Protein AF-A0A521VYX9-F1 (afdb_monomer_lite)

Secondary structure (DSSP, 8-state):
---------HHHHHHHHHHHHHHHHHH--GGG--HHHHHHHHHHHHHHHHHHHHHHHHHHHHHHHHH-TT--HHHHHHHHHTTS-TTS-HHHHHHHHHHHHHHHHHHHHHH--

Sequence (113 aa):
MKNNKPIVDVDQVLATIDRTLKEIREGLKPEELTAAERAEVSEGFMKVIVQAHKLKLKIKIDLLAAKQPGLSPRKAVVKLLSTLPEDLPASAISELAGYAAKEWESRMGMVAA

Structure (mmCIF, N/CA/C/O backbone):
data_AF-A0A521VYX9-F1
#
_entry.id   AF-A0A521VYX9-F1
#
loop_
_atom_site.group_PDB
_atom_site.id
_atom_site.type_symbol
_atom_site.label_atom_id
_atom_site.label_alt_id
_atom_site.label_comp_id
_atom_site.label_asym_id
_atom_site.label_entity_id
_atom_site.label_seq_id
_atom_site.pdbx_PDB_ins_code
_atom_site.Cartn_x
_atom_site.Cartn_y
_atom_site.Cartn_z
_atom_site.occupancy
_atom_site.B_iso_or_equiv
_atom_site.auth_seq_id
_atom_site.auth_comp_id
_atom_site.auth_asym_id
_atom_site.auth_atom_id
_atom_site.pdbx_PDB_model_num
ATOM 1 N N . MET A 1 1 ? -21.186 30.654 10.226 1.00 36.09 1 MET A N 1
ATOM 2 C CA . MET A 1 1 ? -20.252 30.532 9.084 1.00 36.09 1 MET A CA 1
ATOM 3 C C . MET A 1 1 ? -19.957 29.052 8.895 1.00 36.09 1 MET A C 1
ATOM 5 O O . MET A 1 1 ? -19.516 28.419 9.844 1.00 36.09 1 MET A O 1
ATOM 9 N N . LYS A 1 2 ? -20.322 28.463 7.749 1.00 43.56 2 LYS A N 1
ATOM 10 C CA . LYS A 1 2 ? -20.070 27.039 7.483 1.00 43.56 2 LYS A CA 1
ATOM 11 C C . LYS A 1 2 ? -18.573 26.868 7.217 1.00 43.56 2 LYS A C 1
ATOM 13 O O . LYS A 1 2 ? -18.045 27.489 6.301 1.00 43.56 2 LYS A O 1
ATOM 18 N N . ASN A 1 3 ? -17.900 26.072 8.046 1.00 44.88 3 ASN A N 1
ATOM 19 C CA . 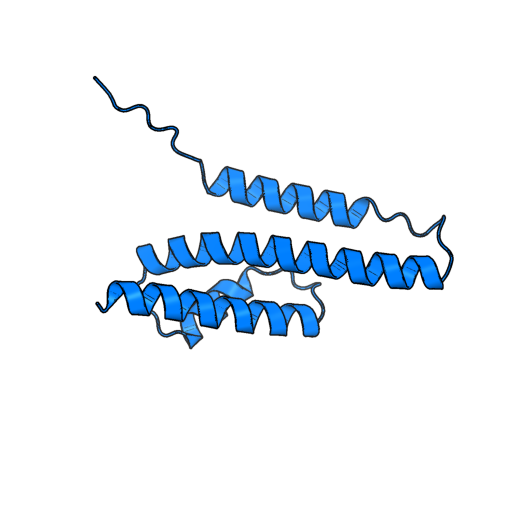ASN A 1 3 ? -16.528 25.631 7.816 1.00 44.88 3 ASN A CA 1
ATOM 20 C C . ASN A 1 3 ? -16.501 24.773 6.545 1.00 44.88 3 ASN A C 1
ATOM 22 O O . ASN A 1 3 ? -16.657 23.557 6.616 1.00 44.88 3 ASN A O 1
ATOM 26 N N . ASN A 1 4 ? -16.292 25.394 5.385 1.00 46.88 4 ASN A N 1
ATOM 27 C CA . ASN A 1 4 ? -15.901 24.682 4.173 1.00 46.88 4 ASN A CA 1
ATOM 28 C C . ASN A 1 4 ? -14.427 24.283 4.320 1.00 46.88 4 ASN A C 1
ATOM 30 O O . ASN A 1 4 ? -13.552 24.831 3.654 1.00 46.88 4 ASN A O 1
ATOM 34 N N . LYS A 1 5 ? -14.134 23.344 5.230 1.00 51.38 5 LYS A N 1
ATOM 35 C CA . LYS A 1 5 ? -12.899 22.572 5.095 1.00 51.38 5 LYS A CA 1
ATOM 36 C C . LYS A 1 5 ? -12.997 21.875 3.737 1.00 51.38 5 LYS A C 1
ATOM 38 O O . LYS A 1 5 ? -14.043 21.273 3.482 1.00 51.38 5 LYS A O 1
ATOM 43 N N . PRO A 1 6 ? -11.979 21.956 2.867 1.00 51.72 6 PRO A N 1
ATOM 44 C CA . PRO A 1 6 ? -11.952 21.111 1.687 1.00 51.72 6 PRO A CA 1
ATOM 45 C C . PRO A 1 6 ? -12.037 19.665 2.179 1.00 51.72 6 PRO A C 1
ATOM 47 O O . PRO A 1 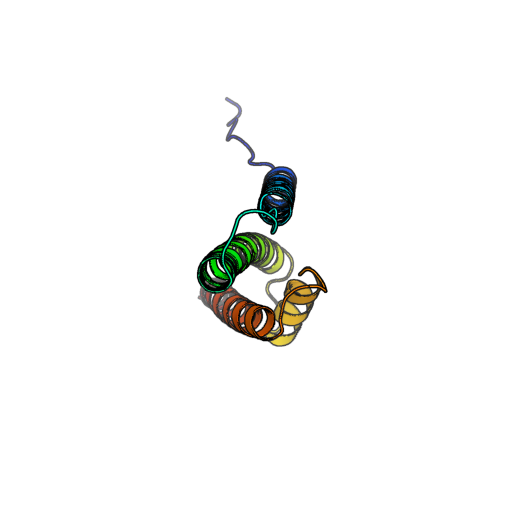6 ? -11.140 19.176 2.868 1.00 51.72 6 PRO A O 1
ATOM 50 N N . ILE A 1 7 ? -13.171 19.019 1.916 1.00 64.69 7 ILE A N 1
ATOM 51 C CA . ILE A 1 7 ? -13.313 17.586 2.125 1.00 64.69 7 ILE A CA 1
ATOM 52 C C . ILE A 1 7 ? -12.506 16.977 0.992 1.00 64.69 7 ILE A C 1
ATOM 54 O O . ILE A 1 7 ? -12.900 17.052 -0.169 1.00 64.69 7 ILE A O 1
ATOM 58 N N . VAL A 1 8 ? -11.324 16.467 1.323 1.00 74.88 8 VAL A N 1
ATOM 59 C CA . VAL A 1 8 ? -10.549 15.665 0.383 1.00 74.88 8 VAL A CA 1
ATOM 60 C C . VAL A 1 8 ? -11.358 14.399 0.124 1.00 74.88 8 VAL A C 1
ATOM 62 O O . VAL A 1 8 ? -11.601 13.623 1.049 1.00 74.88 8 VAL A O 1
ATOM 65 N N . ASP A 1 9 ? -11.800 14.215 -1.117 1.00 83.62 9 ASP A N 1
ATOM 66 C CA . ASP A 1 9 ? -12.455 12.987 -1.550 1.00 83.62 9 ASP A CA 1
ATOM 67 C C . ASP A 1 9 ? -11.402 11.873 -1.635 1.00 83.62 9 ASP A C 1
ATOM 69 O O . ASP A 1 9 ? -10.551 11.843 -2.527 1.00 83.62 9 ASP A O 1
ATOM 73 N N . VAL A 1 10 ? -11.422 10.975 -0.649 1.00 82.62 10 VAL A N 1
ATOM 74 C CA . VAL A 1 10 ? -10.444 9.889 -0.532 1.00 82.62 10 VAL A CA 1
ATOM 75 C C . VAL A 1 10 ? -10.561 8.904 -1.694 1.00 82.62 10 VAL A C 1
ATOM 77 O O . VAL A 1 10 ? -9.540 8.389 -2.152 1.00 82.62 10 VAL A O 1
ATOM 80 N N . ASP A 1 11 ? -11.767 8.676 -2.210 1.00 82.00 11 ASP A N 1
ATOM 81 C CA . ASP A 1 11 ? -11.974 7.771 -3.338 1.00 82.00 11 ASP A CA 1
ATOM 82 C C . ASP A 1 11 ? -11.390 8.383 -4.618 1.00 82.00 11 ASP A C 1
ATOM 84 O O . ASP A 1 11 ? -10.712 7.689 -5.381 1.00 82.00 11 ASP A O 1
ATOM 88 N N . GLN A 1 12 ? -11.521 9.703 -4.802 1.00 83.81 12 GLN A N 1
ATOM 89 C CA . GLN A 1 12 ? -10.852 10.425 -5.890 1.00 83.81 12 GLN A CA 1
ATOM 90 C C . GLN A 1 12 ? -9.318 10.369 -5.778 1.00 83.81 12 GLN A C 1
ATOM 92 O O . GLN A 1 12 ? -8.626 10.201 -6.789 1.00 83.81 12 GLN A O 1
ATOM 97 N N . VAL A 1 13 ? -8.761 10.481 -4.565 1.00 83.56 13 VAL A N 1
ATOM 98 C CA . VAL A 1 13 ? -7.311 10.339 -4.331 1.00 83.56 13 VAL A CA 1
ATOM 99 C C . VAL A 1 13 ? -6.837 8.933 -4.700 1.00 83.56 13 VAL A C 1
ATOM 101 O O . VAL A 1 13 ? -5.853 8.788 -5.427 1.00 83.56 13 VAL A O 1
ATOM 104 N N . LEU A 1 14 ? -7.549 7.894 -4.254 1.00 83.06 14 LEU A N 1
ATOM 105 C CA . LEU A 1 14 ? -7.222 6.502 -4.574 1.00 83.06 14 LEU A CA 1
ATOM 106 C C . LEU A 1 14 ? -7.301 6.236 -6.084 1.00 83.06 14 LEU A C 1
ATOM 108 O O . LEU A 1 14 ? -6.383 5.633 -6.639 1.00 83.06 14 LEU A O 1
ATOM 112 N N . ALA A 1 15 ? -8.341 6.739 -6.755 1.00 84.88 15 ALA A N 1
ATOM 113 C CA . ALA A 1 15 ? -8.493 6.621 -8.204 1.00 84.88 15 ALA A CA 1
ATOM 114 C C . ALA A 1 15 ? -7.370 7.343 -8.969 1.00 84.88 15 ALA A C 1
ATOM 116 O O . ALA A 1 15 ? -6.878 6.841 -9.980 1.00 84.88 15 ALA A O 1
ATOM 117 N N . THR A 1 16 ? -6.921 8.499 -8.469 1.00 86.50 16 THR A N 1
ATOM 118 C CA . THR A 1 16 ? -5.801 9.244 -9.061 1.00 86.50 16 THR A CA 1
ATOM 119 C C . THR A 1 16 ? -4.501 8.451 -8.967 1.00 86.50 16 THR A C 1
ATOM 121 O O . THR A 1 16 ? -3.798 8.335 -9.969 1.00 86.50 16 THR A O 1
ATOM 124 N N . ILE A 1 17 ? -4.210 7.856 -7.803 1.00 83.94 17 ILE A N 1
ATOM 125 C CA . ILE A 1 17 ? -3.036 6.991 -7.612 1.00 83.94 17 ILE A CA 1
ATOM 126 C C . ILE A 1 17 ? -3.086 5.800 -8.576 1.00 83.94 17 ILE A C 1
ATOM 128 O O . ILE A 1 17 ? -2.082 5.497 -9.216 1.00 83.94 17 ILE A O 1
ATOM 132 N N . ASP A 1 18 ? -4.246 5.154 -8.721 1.00 84.06 18 ASP A N 1
ATOM 133 C CA . ASP A 1 18 ? -4.410 3.998 -9.613 1.00 84.06 18 ASP A CA 1
ATOM 134 C C . ASP A 1 18 ? -4.188 4.360 -11.087 1.00 84.06 18 ASP A C 1
ATOM 136 O O . ASP A 1 18 ? -3.510 3.626 -11.810 1.00 84.06 18 ASP A O 1
ATOM 140 N N . ARG A 1 19 ? -4.684 5.521 -11.530 1.00 85.88 19 ARG A N 1
ATOM 141 C CA . ARG A 1 19 ? -4.419 6.026 -12.883 1.00 85.88 19 ARG A CA 1
ATOM 142 C C . ARG A 1 19 ? -2.932 6.312 -13.096 1.00 85.88 19 ARG A C 1
ATOM 144 O O . ARG A 1 19 ? -2.375 5.858 -14.088 1.00 85.88 19 ARG A O 1
ATOM 151 N N . THR A 1 20 ? -2.285 7.014 -12.167 1.00 83.44 20 THR A N 1
ATOM 152 C CA . THR A 1 20 ? -0.849 7.317 -12.262 1.00 83.44 20 THR A CA 1
ATOM 153 C C . THR A 1 20 ? -0.013 6.039 -12.293 1.00 83.44 20 THR A C 1
ATOM 155 O O . THR A 1 20 ? 0.904 5.927 -13.097 1.00 83.44 20 THR A O 1
ATOM 158 N N . LEU A 1 21 ? -0.356 5.039 -11.479 1.00 81.38 21 LEU A N 1
ATOM 159 C CA . LEU A 1 21 ? 0.289 3.725 -11.502 1.00 81.38 21 LEU A CA 1
ATOM 160 C C . LEU A 1 21 ? 0.161 3.033 -12.864 1.00 81.38 21 LEU A C 1
ATOM 162 O O . 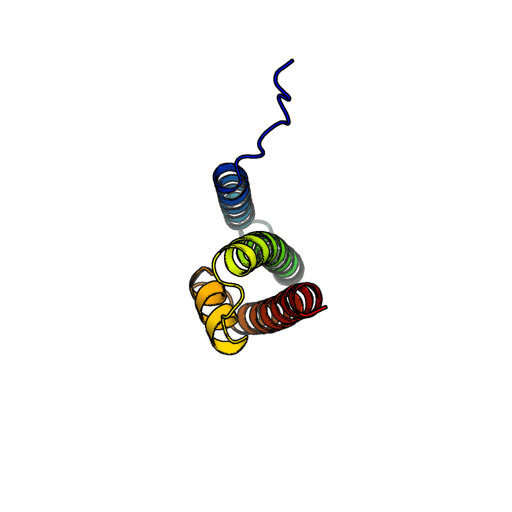LEU A 1 21 ? 1.132 2.449 -13.345 1.00 81.38 21 LEU A O 1
ATOM 166 N N . LYS A 1 22 ? -1.019 3.104 -13.486 1.00 82.88 22 LYS A N 1
ATOM 167 C CA . LYS A 1 22 ? -1.258 2.558 -14.825 1.00 82.88 22 LYS A CA 1
ATOM 168 C C . LYS A 1 22 ? -0.416 3.273 -15.886 1.00 82.88 22 LYS A C 1
ATOM 170 O O . LYS A 1 22 ? 0.280 2.605 -16.640 1.00 82.88 22 LYS A O 1
ATOM 175 N N . GLU A 1 23 ? -0.426 4.605 -15.897 1.00 81.62 23 GLU A N 1
ATOM 176 C CA . GLU A 1 23 ? 0.363 5.420 -16.836 1.00 81.62 23 GLU A CA 1
ATOM 177 C C . GLU A 1 23 ? 1.866 5.144 -16.700 1.00 81.62 23 GLU A C 1
ATOM 179 O O . GLU A 1 23 ? 2.568 4.984 -17.695 1.00 81.62 23 GLU A O 1
ATOM 184 N N . ILE A 1 24 ? 2.348 5.014 -15.461 1.00 75.50 24 ILE A N 1
ATOM 185 C CA . ILE A 1 24 ? 3.729 4.640 -15.149 1.00 75.50 24 ILE A CA 1
ATOM 186 C C . ILE A 1 24 ? 4.051 3.264 -15.769 1.00 75.50 24 ILE A C 1
ATOM 188 O O . ILE A 1 24 ? 5.038 3.147 -16.490 1.00 75.50 24 ILE A O 1
ATOM 192 N N . ARG A 1 25 ? 3.192 2.245 -15.590 1.00 74.25 25 ARG A N 1
ATOM 193 C CA . ARG A 1 25 ? 3.359 0.901 -16.197 1.00 74.25 25 ARG A CA 1
ATOM 194 C C . ARG A 1 25 ? 3.358 0.901 -17.721 1.00 74.25 25 ARG A C 1
ATOM 196 O O . ARG A 1 25 ? 4.122 0.149 -18.314 1.00 74.25 25 ARG A O 1
ATOM 203 N N . GLU A 1 26 ? 2.535 1.731 -18.344 1.00 75.06 26 GLU A N 1
ATOM 204 C CA . GLU A 1 26 ? 2.404 1.794 -19.804 1.00 75.06 26 GLU A CA 1
ATOM 205 C C . GLU A 1 26 ? 3.495 2.650 -20.476 1.00 75.06 26 GLU A C 1
ATOM 207 O O . GLU A 1 26 ? 3.790 2.457 -21.655 1.00 75.06 26 GLU A O 1
ATOM 212 N N . GLY A 1 27 ? 4.119 3.579 -19.742 1.00 69.31 27 GLY A N 1
ATOM 213 C CA . GLY A 1 27 ? 5.157 4.481 -20.257 1.00 69.31 27 GLY A CA 1
ATOM 214 C C . GLY A 1 27 ? 6.498 3.811 -20.578 1.00 69.31 27 GLY A C 1
ATOM 215 O O . GLY A 1 27 ? 7.307 4.375 -21.313 1.00 69.31 27 GLY A O 1
ATOM 216 N N . LEU A 1 28 ? 6.736 2.600 -20.074 1.00 65.75 28 LEU A N 1
ATOM 217 C CA . LEU A 1 28 ? 7.931 1.807 -20.359 1.00 65.75 28 LEU A CA 1
ATOM 218 C C . LEU A 1 28 ? 7.766 1.036 -21.674 1.00 65.75 28 LEU A C 1
ATOM 220 O O . LEU A 1 28 ? 7.413 -0.141 -21.684 1.00 65.75 28 LEU A O 1
ATOM 224 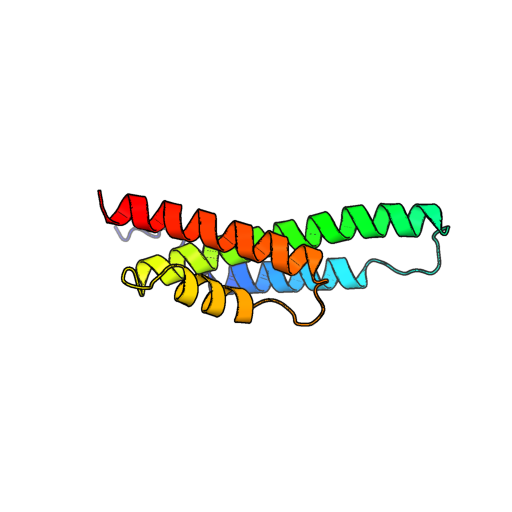N N . LYS A 1 29 ? 8.034 1.698 -22.804 1.00 60.69 29 LYS A N 1
ATOM 225 C CA . LYS A 1 29 ? 8.135 1.014 -24.101 1.00 60.69 29 LYS A CA 1
ATOM 226 C C . LYS A 1 29 ? 9.505 0.319 -24.206 1.00 60.69 29 LYS A C 1
ATOM 228 O O . LYS A 1 29 ? 10.523 1.004 -24.171 1.00 60.69 29 LYS A O 1
ATOM 233 N N . PRO A 1 30 ? 9.574 -1.021 -24.329 1.00 58.12 30 PRO A N 1
ATOM 234 C CA . PRO A 1 30 ? 10.834 -1.773 -24.240 1.00 58.12 30 PRO A CA 1
ATOM 235 C C . PRO A 1 30 ? 11.794 -1.597 -25.429 1.00 58.12 30 PRO A C 1
ATOM 237 O O . PRO A 1 30 ? 12.891 -2.163 -25.415 1.00 58.12 30 PRO A O 1
ATOM 240 N N . GLU A 1 31 ? 11.371 -0.863 -26.457 1.00 63.31 31 GLU A N 1
ATOM 241 C CA . GLU A 1 31 ? 11.946 -0.869 -27.805 1.00 63.31 31 GLU A CA 1
ATOM 242 C C . GLU A 1 31 ? 13.257 -0.065 -27.923 1.00 63.31 31 GLU A C 1
ATOM 244 O O . GLU A 1 31 ? 13.986 -0.241 -28.894 1.00 63.31 31 GLU A O 1
ATOM 249 N N . GLU A 1 32 ? 13.608 0.755 -26.923 1.00 64.56 32 GLU A N 1
ATOM 250 C CA . GLU A 1 32 ? 14.729 1.715 -27.004 1.00 64.56 32 GLU A CA 1
ATOM 251 C C . GLU A 1 32 ? 15.877 1.456 -26.010 1.00 64.56 32 GLU A C 1
ATOM 253 O O . GLU A 1 32 ? 16.858 2.194 -25.997 1.00 64.56 32 GLU A O 1
ATOM 258 N N . LEU A 1 33 ? 15.788 0.414 -25.178 1.00 68.88 33 LEU A N 1
ATOM 259 C CA . LEU A 1 33 ? 16.719 0.204 -24.061 1.00 68.88 33 LEU A CA 1
ATOM 260 C C . LEU A 1 33 ? 17.649 -0.999 -24.284 1.00 68.88 33 LEU A C 1
ATOM 262 O O . LEU A 1 33 ? 17.239 -2.055 -24.774 1.00 68.88 33 LEU A O 1
ATOM 266 N N . THR A 1 34 ? 18.906 -0.889 -23.859 1.00 80.31 34 THR A N 1
ATOM 267 C CA . THR A 1 34 ? 19.826 -2.027 -23.716 1.00 80.31 34 THR A CA 1
ATOM 268 C C . THR A 1 34 ? 19.376 -2.960 -22.584 1.00 80.31 34 THR A C 1
ATOM 270 O O . THR A 1 34 ? 18.522 -2.628 -21.763 1.00 80.31 34 THR A O 1
ATOM 273 N N . ALA A 1 35 ? 19.942 -4.170 -22.503 1.00 77.25 35 ALA A N 1
ATOM 274 C CA . ALA A 1 35 ? 19.598 -5.110 -21.430 1.00 77.25 35 ALA A CA 1
ATOM 275 C C . ALA A 1 35 ? 19.925 -4.570 -20.022 1.00 77.25 35 ALA A C 1
ATOM 277 O O . ALA A 1 35 ? 19.167 -4.832 -19.090 1.00 77.25 35 ALA A O 1
ATOM 278 N N . ALA A 1 36 ? 21.012 -3.803 -19.882 1.00 76.75 36 ALA A N 1
ATOM 279 C CA . ALA A 1 36 ? 21.409 -3.186 -18.618 1.00 76.75 36 ALA A CA 1
ATOM 280 C C . ALA A 1 36 ? 20.468 -2.036 -18.229 1.00 76.75 36 ALA A C 1
ATOM 282 O O . ALA A 1 36 ? 19.965 -2.018 -17.108 1.00 76.75 36 ALA A O 1
ATOM 283 N N . GLU A 1 37 ? 20.142 -1.148 -19.173 1.00 74.56 37 GLU A N 1
ATOM 284 C CA . GLU A 1 37 ? 19.184 -0.058 -18.946 1.00 74.56 37 GLU A CA 1
ATOM 285 C C . GLU A 1 37 ? 17.792 -0.602 -18.613 1.00 74.56 37 GLU A C 1
ATOM 287 O O . GLU A 1 37 ? 17.132 -0.100 -17.711 1.00 74.56 37 GLU A O 1
ATOM 292 N N . ARG A 1 38 ? 17.358 -1.695 -19.256 1.00 72.31 38 ARG A N 1
ATOM 293 C CA . ARG A 1 38 ? 16.107 -2.376 -18.884 1.00 72.31 38 ARG A CA 1
ATOM 294 C C . ARG A 1 38 ? 16.128 -2.891 -17.450 1.00 72.31 38 ARG A C 1
ATOM 296 O O . ARG A 1 38 ? 15.114 -2.778 -16.770 1.00 72.31 38 ARG A O 1
ATOM 303 N N . ALA A 1 39 ? 17.240 -3.465 -16.994 1.00 73.38 39 ALA A N 1
ATOM 304 C CA . ALA A 1 39 ? 17.349 -3.991 -15.636 1.00 73.38 39 ALA A CA 1
ATOM 305 C C . ALA A 1 39 ? 17.310 -2.864 -14.590 1.00 73.38 39 ALA A C 1
ATOM 307 O O . ALA A 1 39 ? 16.541 -2.948 -13.633 1.00 73.38 39 ALA A O 1
ATOM 308 N N . GLU A 1 40 ? 18.073 -1.790 -14.807 1.00 73.69 40 GLU A N 1
ATOM 309 C CA . GLU A 1 40 ? 18.108 -0.626 -13.915 1.00 73.69 40 GLU A CA 1
ATOM 310 C C . GLU A 1 40 ? 16.758 0.100 -13.878 1.00 73.69 40 GLU A C 1
ATOM 312 O O . GLU A 1 40 ? 16.209 0.362 -12.803 1.00 73.69 40 GLU A O 1
ATOM 317 N N . VAL A 1 41 ? 16.171 0.351 -15.052 1.00 74.69 41 VAL A N 1
ATOM 318 C CA . VAL A 1 41 ? 14.850 0.968 -15.152 1.00 74.69 41 VAL A CA 1
ATOM 319 C C . VAL A 1 41 ? 13.802 0.067 -14.510 1.00 74.69 41 VAL A C 1
ATOM 321 O O . VAL A 1 41 ? 12.992 0.568 -13.745 1.00 74.69 41 VAL A O 1
ATOM 324 N N . SER A 1 42 ? 13.847 -1.253 -14.712 1.00 75.69 42 SER A N 1
ATOM 325 C CA . SER A 1 42 ? 12.921 -2.195 -14.069 1.00 75.69 42 SER A CA 1
ATOM 326 C C . SER A 1 42 ? 13.032 -2.189 -12.539 1.00 75.69 42 SER A C 1
ATOM 328 O O . SER A 1 42 ? 12.012 -2.303 -11.855 1.00 75.69 42 SER A O 1
ATOM 330 N N . GLU A 1 43 ? 14.234 -2.054 -11.973 1.00 79.25 43 GLU A N 1
ATOM 331 C CA . GLU A 1 43 ? 14.418 -1.982 -10.519 1.00 79.25 43 GLU A CA 1
ATOM 332 C C . GLU A 1 43 ? 13.887 -0.657 -9.950 1.00 79.25 43 GLU A C 1
ATOM 334 O O . GLU A 1 43 ? 13.100 -0.654 -8.996 1.00 79.25 43 GLU A O 1
ATOM 339 N N . GLY A 1 44 ? 14.280 0.474 -10.546 1.00 79.62 44 GLY A N 1
ATOM 340 C CA . GLY A 1 44 ? 13.793 1.798 -10.149 1.00 79.62 44 GLY A CA 1
ATOM 341 C C . GLY A 1 44 ? 12.275 1.909 -10.294 1.00 79.62 44 GLY A C 1
ATOM 342 O O . GLY A 1 44 ? 11.582 2.402 -9.401 1.00 79.62 44 GLY A O 1
ATOM 343 N N . PHE A 1 45 ? 11.747 1.350 -11.376 1.00 80.94 45 PHE A N 1
ATOM 344 C CA . PHE A 1 45 ? 10.326 1.261 -11.651 1.00 80.94 45 PHE A CA 1
ATOM 345 C C . PHE A 1 45 ? 9.574 0.481 -10.573 1.00 80.94 45 PHE A C 1
ATOM 347 O O . PHE A 1 45 ? 8.594 0.976 -10.012 1.00 80.94 45 PHE A O 1
ATOM 354 N N . MET A 1 46 ? 10.060 -0.709 -10.211 1.00 84.38 46 MET A N 1
ATOM 355 C CA . MET A 1 46 ? 9.433 -1.521 -9.170 1.00 84.38 46 MET A CA 1
ATOM 356 C C . MET A 1 46 ? 9.429 -0.805 -7.813 1.00 84.38 46 MET A C 1
ATOM 358 O O . MET A 1 46 ? 8.429 -0.860 -7.095 1.00 84.38 46 MET A O 1
ATOM 362 N N . LYS A 1 47 ? 10.493 -0.060 -7.480 1.00 86.69 47 LYS A N 1
ATOM 363 C CA . LYS A 1 47 ? 10.528 0.778 -6.268 1.00 86.69 47 LYS A CA 1
ATOM 364 C C . LYS A 1 47 ? 9.410 1.825 -6.272 1.00 86.69 47 LYS A C 1
ATOM 366 O O . LYS A 1 47 ? 8.733 1.977 -5.255 1.00 86.69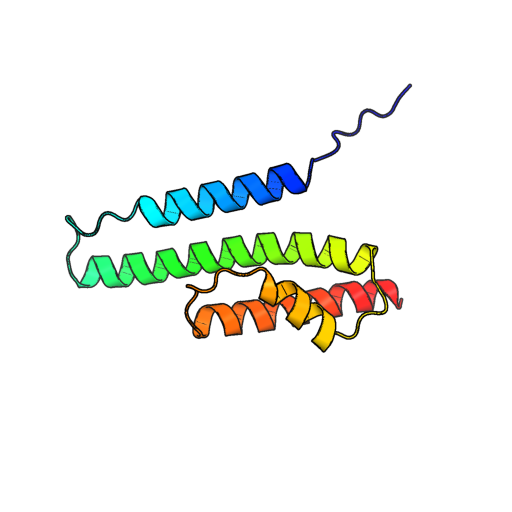 47 LYS A O 1
ATOM 371 N N . VAL A 1 48 ? 9.169 2.508 -7.393 1.00 86.19 48 VAL A N 1
ATOM 372 C CA . VAL A 1 48 ? 8.073 3.490 -7.521 1.00 86.19 48 VAL A CA 1
ATOM 373 C C . VAL A 1 48 ? 6.708 2.823 -7.343 1.00 86.19 48 VAL A C 1
ATOM 375 O O . VAL A 1 48 ? 5.888 3.315 -6.564 1.00 86.19 48 VAL A O 1
ATOM 378 N N . ILE A 1 49 ? 6.484 1.674 -7.991 1.00 85.25 49 ILE A N 1
ATOM 379 C CA . ILE A 1 49 ? 5.248 0.887 -7.849 1.00 85.25 49 ILE A CA 1
ATOM 380 C C . ILE A 1 49 ? 5.001 0.516 -6.380 1.00 85.25 49 ILE A C 1
ATOM 382 O O . ILE A 1 49 ? 3.907 0.738 -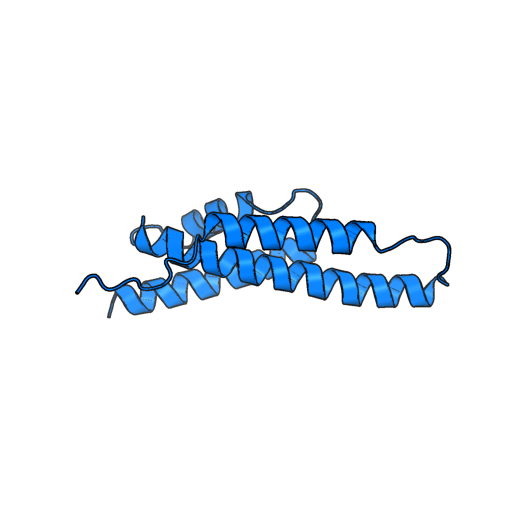5.855 1.00 85.25 49 ILE A O 1
ATOM 386 N N . VAL A 1 50 ? 6.020 0.005 -5.685 1.00 90.12 50 VAL A N 1
ATOM 387 C CA . VAL A 1 50 ? 5.918 -0.352 -4.264 1.00 90.12 50 VAL A CA 1
ATOM 388 C C . VAL A 1 50 ? 5.602 0.873 -3.401 1.00 90.12 50 VAL A C 1
ATOM 390 O O . VAL A 1 50 ? 4.722 0.796 -2.546 1.00 90.12 50 VAL A O 1
ATOM 393 N N . GLN A 1 51 ? 6.254 2.018 -3.622 1.00 90.19 51 GLN A N 1
ATOM 394 C CA . GLN A 1 51 ? 5.988 3.240 -2.848 1.00 90.19 51 GLN A CA 1
ATOM 395 C C . GLN A 1 51 ? 4.565 3.773 -3.053 1.00 90.19 51 GLN A C 1
ATOM 397 O O . GLN A 1 51 ? 3.894 4.139 -2.085 1.00 90.19 51 GLN A O 1
ATOM 402 N N . ALA A 1 52 ? 4.060 3.751 -4.285 1.00 89.19 52 ALA A N 1
ATOM 403 C CA . ALA A 1 52 ? 2.683 4.136 -4.574 1.00 89.19 52 ALA A CA 1
ATOM 404 C C . ALA A 1 52 ? 1.671 3.194 -3.893 1.00 89.19 52 ALA A C 1
ATOM 406 O O . ALA A 1 52 ? 0.694 3.653 -3.293 1.00 89.19 52 ALA A O 1
ATOM 407 N N . HIS A 1 53 ? 1.929 1.882 -3.889 1.00 91.19 53 HIS A N 1
ATOM 408 C CA . HIS A 1 53 ? 1.097 0.934 -3.147 1.00 91.19 53 HIS A CA 1
ATOM 409 C C . HIS A 1 53 ? 1.193 1.109 -1.628 1.00 91.19 53 HIS A C 1
ATOM 411 O O . HIS A 1 53 ? 0.171 0.970 -0.957 1.00 91.19 53 HIS A O 1
ATOM 417 N N . LYS A 1 54 ? 2.352 1.482 -1.069 1.00 93.19 54 LYS A N 1
ATOM 418 C CA . LYS A 1 54 ? 2.462 1.851 0.354 1.00 93.19 54 LYS A CA 1
ATOM 419 C C . LYS A 1 54 ? 1.593 3.057 0.688 1.00 93.19 54 LYS A C 1
ATOM 421 O O . LYS A 1 54 ? 0.851 3.008 1.665 1.00 93.19 54 LYS A O 1
ATOM 426 N N . LEU A 1 55 ? 1.610 4.101 -0.141 1.00 91.38 55 LEU A N 1
ATOM 427 C CA . LEU A 1 55 ? 0.741 5.265 0.046 1.00 91.38 55 LEU A CA 1
ATOM 428 C C . LEU A 1 55 ? -0.745 4.867 0.022 1.00 91.38 55 LEU A C 1
ATOM 430 O O . LEU A 1 55 ? -1.504 5.241 0.917 1.00 91.38 55 LEU A O 1
ATOM 434 N N . LYS A 1 56 ? -1.147 4.045 -0.956 1.00 90.50 56 LYS A N 1
ATOM 435 C CA . LYS A 1 56 ? -2.513 3.510 -1.060 1.00 90.50 56 LYS A CA 1
ATOM 436 C C . LYS A 1 56 ? -2.900 2.689 0.174 1.00 90.50 56 LYS A C 1
ATOM 438 O O . LYS A 1 56 ? -3.994 2.855 0.714 1.00 90.50 56 LYS A O 1
ATOM 443 N N . LEU A 1 57 ? -2.004 1.814 0.631 1.00 92.81 57 LEU A N 1
ATOM 444 C CA . LEU A 1 57 ? -2.204 0.995 1.825 1.00 92.81 57 LEU A CA 1
ATOM 445 C C . LEU A 1 57 ? -2.344 1.854 3.075 1.00 92.81 57 LEU A C 1
ATOM 447 O O . LEU A 1 57 ? -3.239 1.583 3.862 1.00 92.81 57 LEU A O 1
ATOM 451 N N . LYS A 1 58 ? -1.535 2.905 3.236 1.00 92.44 58 LYS A N 1
ATOM 452 C CA . LYS A 1 58 ? -1.616 3.819 4.381 1.00 92.44 58 LYS A CA 1
ATOM 453 C C . LYS A 1 58 ? -3.006 4.433 4.519 1.00 92.44 58 LYS A C 1
ATOM 455 O O . LYS A 1 58 ? -3.627 4.317 5.569 1.00 92.44 58 LYS A O 1
ATOM 460 N N . ILE A 1 59 ? -3.529 4.991 3.428 1.00 90.69 59 ILE A N 1
ATOM 461 C CA . ILE A 1 59 ? -4.878 5.571 3.390 1.00 90.69 59 ILE A CA 1
ATOM 462 C C . ILE A 1 59 ? -5.926 4.513 3.763 1.00 90.69 59 ILE A C 1
ATOM 464 O O . ILE A 1 59 ? -6.807 4.755 4.587 1.00 90.69 59 ILE A O 1
ATOM 468 N N . LYS A 1 60 ? -5.823 3.308 3.190 1.00 91.50 60 LYS A N 1
ATOM 469 C CA . LYS A 1 60 ? -6.751 2.208 3.490 1.00 91.50 60 LYS A CA 1
ATOM 470 C C . LYS A 1 60 ? -6.644 1.707 4.930 1.00 91.50 60 LYS A C 1
ATOM 472 O O . LYS A 1 60 ? -7.663 1.321 5.493 1.00 91.50 60 LYS A O 1
ATOM 477 N N . ILE A 1 61 ? -5.450 1.713 5.517 1.00 92.94 61 ILE A N 1
ATOM 478 C CA . ILE A 1 61 ? -5.206 1.366 6.921 1.00 92.94 61 ILE A CA 1
ATOM 479 C C . ILE A 1 61 ? -5.899 2.371 7.823 1.00 92.94 61 ILE A C 1
ATOM 481 O O . ILE A 1 61 ? -6.667 1.955 8.683 1.00 92.94 61 ILE A O 1
ATOM 485 N N . ASP A 1 62 ? -5.695 3.667 7.590 1.00 89.56 62 ASP A N 1
ATOM 486 C CA . ASP A 1 62 ? -6.309 4.719 8.400 1.00 89.56 62 ASP A CA 1
ATOM 487 C C . ASP A 1 62 ? -7.849 4.631 8.325 1.00 89.56 62 ASP A C 1
ATOM 489 O O . ASP A 1 62 ? -8.537 4.663 9.349 1.00 89.56 62 ASP A O 1
ATOM 493 N N . LEU A 1 63 ? -8.404 4.395 7.128 1.00 89.75 63 LEU A N 1
ATOM 494 C CA . LEU A 1 63 ? -9.841 4.156 6.942 1.00 89.75 63 LEU A CA 1
ATOM 495 C C . LEU A 1 63 ? -10.336 2.884 7.645 1.00 89.75 63 LEU A C 1
ATOM 497 O O . LEU A 1 63 ? -11.421 2.881 8.231 1.00 89.75 63 LEU A O 1
ATOM 501 N N . LEU A 1 64 ? -9.589 1.782 7.551 1.00 91.56 64 LEU A N 1
ATOM 502 C CA . LEU A 1 64 ? -9.972 0.508 8.153 1.00 91.56 64 LEU A CA 1
ATOM 503 C C . LEU A 1 64 ? -9.888 0.569 9.680 1.00 91.56 64 LEU A C 1
ATOM 505 O O . LEU A 1 64 ? -10.790 0.058 10.336 1.00 91.56 64 LEU A O 1
ATOM 509 N N . ALA A 1 65 ? -8.864 1.216 10.236 1.00 89.50 65 ALA A N 1
ATOM 510 C CA . ALA A 1 65 ? -8.685 1.396 11.673 1.00 89.50 65 ALA A CA 1
ATOM 511 C C . ALA A 1 65 ? -9.816 2.246 12.265 1.00 89.50 65 ALA A C 1
ATOM 513 O O . ALA A 1 65 ? -10.388 1.876 13.286 1.00 89.50 65 ALA A O 1
ATOM 514 N N . ALA A 1 66 ? -10.221 3.318 11.574 1.00 87.25 66 ALA A N 1
ATOM 515 C CA . ALA A 1 66 ? -11.366 4.131 11.982 1.00 87.25 66 ALA A CA 1
ATOM 516 C C . ALA A 1 66 ? -12.696 3.352 11.943 1.00 87.25 66 ALA A C 1
ATOM 518 O O . ALA A 1 66 ? -13.553 3.542 12.802 1.00 87.25 66 ALA A O 1
ATOM 519 N N . LYS A 1 67 ? -12.883 2.467 10.951 1.00 89.00 67 LYS A N 1
ATOM 520 C CA . LYS A 1 67 ? -14.126 1.689 10.779 1.00 89.00 67 LYS A CA 1
ATOM 521 C C . LYS A 1 67 ? -14.185 0.428 11.648 1.00 89.00 67 LYS A C 1
ATOM 523 O O . LYS A 1 67 ? -15.275 -0.006 12.008 1.00 89.00 67 LYS A O 1
ATOM 528 N N . GLN A 1 68 ? -13.048 -0.216 11.905 1.00 90.00 68 GLN A N 1
ATOM 529 C CA . GLN A 1 68 ? -12.944 -1.528 12.555 1.00 90.00 68 GLN A CA 1
ATOM 530 C C . GLN A 1 68 ? -11.707 -1.600 13.478 1.00 90.00 68 GLN A C 1
ATOM 532 O O . GLN A 1 68 ? -10.815 -2.416 13.233 1.00 90.00 68 GLN A O 1
ATOM 537 N N . PRO A 1 69 ? -11.644 -0.805 14.562 1.00 85.19 69 PRO A N 1
ATOM 538 C CA . PRO A 1 69 ? -10.473 -0.767 15.443 1.00 85.19 69 PRO A CA 1
ATOM 539 C C . PRO A 1 69 ? -10.201 -2.115 16.137 1.00 85.19 69 PRO A C 1
ATOM 541 O O . PRO A 1 69 ? -9.062 -2.481 16.376 1.00 85.19 69 PRO A O 1
ATOM 544 N N . GLY A 1 70 ? -11.220 -2.937 16.402 1.00 85.50 70 GLY A N 1
ATOM 545 C CA . GLY A 1 70 ? -11.037 -4.245 17.051 1.00 85.50 70 GLY A CA 1
ATOM 546 C C . GLY A 1 70 ? -10.452 -5.357 16.164 1.00 85.50 70 GLY A C 1
ATOM 547 O O . GLY A 1 70 ? -10.421 -6.514 16.587 1.00 85.50 70 GLY A O 1
ATOM 548 N N . LEU A 1 71 ? -10.058 -5.073 14.915 1.00 89.56 71 LEU A N 1
ATOM 549 C CA . LEU A 1 71 ? -9.537 -6.113 14.028 1.00 89.56 71 LEU A CA 1
ATOM 550 C C . LEU A 1 71 ? -8.146 -6.585 14.475 1.00 89.56 71 LEU A C 1
ATOM 552 O O . LEU A 1 71 ? -7.244 -5.783 14.714 1.00 89.56 71 LEU A O 1
ATOM 556 N N . SER A 1 72 ? -7.935 -7.904 14.499 1.00 88.00 72 SER A N 1
ATOM 557 C CA . SER A 1 72 ? -6.593 -8.438 14.737 1.00 88.00 72 SER A CA 1
ATOM 558 C C . SER A 1 72 ? -5.645 -8.074 13.584 1.00 88.00 72 SER A C 1
ATOM 560 O O . SER A 1 72 ? -6.086 -8.063 12.426 1.00 88.00 72 SER A O 1
ATOM 562 N N . PRO A 1 73 ? -4.340 -7.862 13.852 1.00 86.44 73 PRO A N 1
ATOM 563 C CA . PRO A 1 73 ? -3.366 -7.493 12.822 1.00 86.44 73 PRO A CA 1
ATOM 564 C C . PRO A 1 73 ? -3.391 -8.429 11.611 1.00 86.44 73 PRO A C 1
ATOM 566 O O . PRO A 1 73 ? -3.489 -7.980 10.473 1.00 86.44 73 PRO A O 1
ATOM 569 N N . ARG A 1 74 ? -3.441 -9.749 11.844 1.00 88.50 74 ARG A N 1
ATOM 570 C CA . ARG A 1 74 ? -3.525 -10.750 10.768 1.00 88.50 74 ARG A CA 1
ATOM 571 C C . ARG A 1 74 ? -4.744 -10.541 9.866 1.00 88.50 74 ARG A C 1
ATOM 573 O O . ARG A 1 74 ? -4.609 -10.589 8.648 1.00 88.50 74 ARG A O 1
ATOM 580 N N . LYS A 1 75 ? -5.933 -10.317 10.439 1.00 92.00 75 LYS A N 1
ATOM 581 C CA . LYS A 1 75 ? -7.155 -10.095 9.646 1.00 92.00 75 LYS A CA 1
ATOM 582 C C . LYS A 1 75 ? -7.086 -8.776 8.875 1.00 92.00 75 LYS A C 1
ATOM 584 O O . LYS A 1 75 ? -7.583 -8.718 7.753 1.00 92.00 75 LYS A O 1
ATOM 589 N N . ALA A 1 76 ? -6.480 -7.742 9.459 1.00 89.88 76 ALA A N 1
ATOM 590 C CA . ALA A 1 76 ? -6.367 -6.433 8.826 1.00 89.88 76 ALA A CA 1
ATOM 591 C C . ALA A 1 76 ? -5.428 -6.503 7.624 1.00 89.88 76 ALA A C 1
ATOM 593 O O . ALA A 1 76 ? -5.814 -6.129 6.520 1.00 89.88 76 ALA A O 1
ATOM 594 N N . VAL A 1 77 ? -4.246 -7.094 7.814 1.00 91.25 77 VAL A N 1
ATOM 595 C CA . VAL A 1 77 ? -3.254 -7.303 6.755 1.00 91.25 77 VAL A CA 1
ATOM 596 C C . VAL A 1 77 ? -3.847 -8.110 5.599 1.00 91.25 77 VAL A C 1
ATOM 598 O O . VAL A 1 77 ? -3.744 -7.678 4.458 1.00 91.25 77 VAL A O 1
ATOM 601 N N . VAL A 1 78 ? -4.552 -9.217 5.867 1.00 92.62 78 VAL A N 1
ATOM 602 C CA . VAL A 1 78 ? -5.205 -10.014 4.808 1.00 92.62 78 VAL A CA 1
ATOM 603 C C . VAL A 1 78 ? -6.206 -9.178 4.000 1.00 92.62 78 VAL A C 1
ATOM 605 O O . VAL A 1 78 ? -6.156 -9.198 2.773 1.00 92.62 78 VAL A O 1
ATOM 608 N N . LYS A 1 79 ? -7.075 -8.400 4.665 1.00 93.31 79 LYS A N 1
ATOM 609 C CA . LYS A 1 79 ? -8.041 -7.513 3.986 1.00 93.31 79 LYS A CA 1
ATOM 610 C C . LYS A 1 79 ? -7.371 -6.413 3.161 1.00 93.31 79 LYS A C 1
ATOM 612 O O . LYS A 1 79 ? -7.925 -5.978 2.160 1.00 93.31 79 LYS A O 1
ATOM 617 N N . LEU A 1 80 ? -6.224 -5.909 3.605 1.00 91.75 80 LEU A N 1
ATOM 618 C CA . LEU A 1 80 ? -5.500 -4.842 2.916 1.00 91.75 80 LEU A CA 1
ATOM 619 C C . LEU A 1 80 ? -4.757 -5.379 1.688 1.00 91.75 80 LEU A C 1
ATOM 621 O O . LEU A 1 80 ? -4.833 -4.779 0.611 1.00 91.75 80 LEU A O 1
ATOM 625 N N . LEU A 1 81 ? -4.096 -6.530 1.836 1.00 89.62 81 LEU A N 1
ATOM 626 C CA . LEU A 1 81 ? -3.352 -7.193 0.765 1.00 89.62 81 LEU A CA 1
ATOM 627 C C . LEU A 1 81 ? -4.261 -7.734 -0.336 1.00 89.62 81 LEU A C 1
ATOM 629 O O . LEU A 1 81 ? -3.866 -7.695 -1.495 1.00 89.62 81 LEU A O 1
ATOM 633 N N . SER A 1 82 ? -5.502 -8.126 -0.025 1.00 90.12 82 SER A N 1
ATOM 634 C CA . SER A 1 82 ? -6.487 -8.520 -1.045 1.00 90.12 82 SER A CA 1
ATOM 635 C C . SER A 1 82 ? -6.911 -7.374 -1.973 1.00 90.12 82 SER A C 1
ATOM 637 O O . SER A 1 82 ? -7.745 -7.570 -2.848 1.00 90.12 82 SER A O 1
ATOM 639 N N . THR A 1 83 ? -6.404 -6.157 -1.752 1.00 86.25 83 THR A N 1
ATOM 640 C CA . THR A 1 83 ? -6.654 -4.999 -2.617 1.00 86.25 83 THR A CA 1
ATOM 641 C C . THR A 1 83 ? -5.474 -4.632 -3.513 1.00 86.25 83 THR A C 1
ATOM 643 O O . THR A 1 83 ? -5.543 -3.625 -4.226 1.00 86.25 83 THR A O 1
ATOM 646 N N . LEU A 1 84 ? -4.384 -5.396 -3.426 1.00 86.44 84 LEU A N 1
ATOM 647 C CA . LEU A 1 84 ? -3.227 -5.248 -4.292 1.00 86.44 84 LEU A CA 1
ATOM 648 C C . LEU A 1 84 ? -3.481 -5.919 -5.652 1.00 86.44 84 LEU A C 1
ATOM 650 O O . LEU A 1 84 ? -4.283 -6.849 -5.728 1.00 86.44 84 LEU A O 1
ATOM 654 N N . PRO A 1 85 ? -2.805 -5.464 -6.718 1.00 83.00 85 PRO A N 1
ATOM 655 C CA . PRO A 1 85 ? -2.825 -6.142 -8.007 1.00 83.00 85 PRO A CA 1
ATOM 656 C C . PRO A 1 85 ? -2.283 -7.572 -7.903 1.00 83.00 85 PRO A C 1
ATOM 658 O O . PRO A 1 85 ? -1.302 -7.816 -7.197 1.00 83.00 85 PRO A O 1
ATOM 661 N N . GLU A 1 86 ? -2.874 -8.492 -8.662 1.00 83.50 86 GLU A N 1
ATOM 662 C CA . GLU A 1 86 ? -2.425 -9.891 -8.743 1.00 83.50 86 GLU A CA 1
ATOM 663 C C . GLU A 1 86 ? -1.079 -10.045 -9.469 1.00 83.50 86 GLU A C 1
ATOM 665 O O . GLU A 1 86 ? -0.399 -11.053 -9.307 1.00 83.50 86 GLU A O 1
ATOM 670 N N . ASP A 1 87 ? -0.674 -9.037 -10.245 1.00 81.69 87 ASP A N 1
ATOM 671 C CA . ASP A 1 87 ? 0.532 -9.058 -11.074 1.00 81.69 87 ASP A CA 1
ATOM 672 C C . ASP A 1 87 ? 1.800 -8.553 -10.362 1.00 81.69 87 ASP A C 1
ATOM 674 O O . ASP A 1 87 ? 2.858 -8.433 -10.982 1.00 81.69 87 ASP A O 1
ATOM 678 N N . LEU A 1 88 ? 1.727 -8.255 -9.059 1.00 84.88 88 LEU A N 1
ATOM 679 C CA . LEU A 1 88 ? 2.906 -7.862 -8.289 1.00 84.88 88 LEU A CA 1
ATOM 680 C C . LEU A 1 88 ? 3.824 -9.063 -7.999 1.00 84.88 88 LEU A C 1
ATOM 682 O O . LEU A 1 88 ? 3.348 -10.132 -7.612 1.00 84.88 88 LEU A O 1
ATOM 686 N N . PRO A 1 89 ? 5.157 -8.894 -8.083 1.00 87.62 89 PRO A N 1
ATOM 687 C CA . PRO A 1 89 ? 6.090 -9.954 -7.722 1.00 87.62 89 PRO A CA 1
ATOM 688 C C . PRO A 1 89 ? 6.027 -10.266 -6.220 1.00 87.62 89 PRO A C 1
ATOM 690 O O . PRO A 1 89 ? 5.769 -9.394 -5.386 1.00 87.62 89 PRO A O 1
ATOM 693 N N . ALA A 1 90 ? 6.350 -11.509 -5.853 1.00 87.69 90 ALA A N 1
ATOM 694 C CA . ALA A 1 90 ? 6.289 -11.981 -4.466 1.00 87.69 90 ALA A CA 1
ATOM 695 C C . ALA A 1 90 ? 7.136 -11.139 -3.487 1.00 87.69 90 ALA A C 1
ATOM 697 O O . ALA A 1 90 ? 6.756 -10.963 -2.327 1.00 87.69 90 ALA A O 1
ATOM 698 N N . SER A 1 91 ? 8.258 -10.580 -3.952 1.00 88.38 91 SER A N 1
ATOM 699 C CA . SER A 1 91 ? 9.099 -9.662 -3.174 1.00 88.38 91 SER A CA 1
ATOM 700 C C . SER A 1 91 ? 8.364 -8.366 -2.811 1.00 88.38 91 SER A C 1
ATOM 702 O O . SER A 1 91 ? 8.377 -7.967 -1.648 1.00 88.38 91 SER A O 1
ATOM 704 N N . ALA A 1 92 ? 7.648 -7.761 -3.764 1.00 90.00 92 ALA A N 1
ATOM 705 C CA . ALA A 1 92 ? 6.823 -6.578 -3.529 1.00 90.00 92 ALA A CA 1
ATOM 706 C C . ALA A 1 92 ? 5.659 -6.887 -2.578 1.00 90.00 92 ALA A C 1
ATOM 708 O O . ALA A 1 92 ? 5.401 -6.121 -1.653 1.00 90.00 92 ALA A O 1
ATOM 709 N N . ILE A 1 93 ? 4.989 -8.034 -2.751 1.00 90.88 93 ILE A N 1
ATOM 710 C CA . ILE A 1 93 ? 3.909 -8.469 -1.849 1.00 90.88 93 ILE A CA 1
ATOM 711 C C . ILE A 1 93 ? 4.431 -8.613 -0.415 1.00 90.88 93 ILE A C 1
ATOM 713 O O . ILE A 1 93 ? 3.800 -8.127 0.522 1.00 90.88 93 ILE A O 1
ATOM 717 N N . SER A 1 94 ? 5.599 -9.235 -0.243 1.00 91.75 94 SER A N 1
ATOM 718 C CA . SER A 1 94 ? 6.220 -9.442 1.071 1.00 91.75 94 SER A CA 1
ATOM 719 C C . SER A 1 94 ? 6.576 -8.114 1.746 1.00 91.75 94 SER A C 1
ATOM 721 O O . SER A 1 94 ? 6.302 -7.920 2.932 1.00 91.75 94 SER A O 1
ATOM 723 N N . GLU A 1 95 ? 7.126 -7.165 0.987 1.00 93.69 95 GLU A N 1
ATOM 724 C CA . GLU A 1 95 ? 7.428 -5.819 1.477 1.00 93.69 95 GLU A CA 1
ATOM 725 C C . GLU A 1 95 ? 6.159 -5.053 1.886 1.00 93.69 95 GLU A C 1
ATOM 727 O O . GLU A 1 95 ? 6.106 -4.452 2.964 1.00 93.69 95 GLU A O 1
ATOM 732 N N . LEU A 1 96 ? 5.115 -5.102 1.057 1.00 94.44 96 LEU A N 1
ATOM 733 C CA . LEU A 1 96 ? 3.833 -4.443 1.315 1.00 94.44 96 LEU A CA 1
ATOM 734 C C . LEU A 1 96 ? 3.093 -5.069 2.506 1.00 94.44 96 LEU A C 1
ATOM 736 O O . LEU A 1 96 ? 2.473 -4.347 3.287 1.00 94.44 96 LEU A O 1
ATOM 740 N N . ALA A 1 97 ? 3.207 -6.385 2.698 1.00 92.56 97 ALA A N 1
ATOM 741 C CA . ALA A 1 97 ? 2.683 -7.089 3.865 1.00 92.56 97 ALA A CA 1
ATOM 742 C C . ALA A 1 97 ? 3.370 -6.632 5.157 1.00 92.56 97 ALA A C 1
ATOM 744 O O . ALA A 1 97 ? 2.692 -6.280 6.126 1.00 92.56 97 ALA A O 1
ATOM 745 N N . GLY A 1 98 ? 4.707 -6.579 5.155 1.00 94.00 98 GLY A N 1
ATOM 746 C CA . GLY A 1 98 ? 5.485 -6.084 6.290 1.00 94.00 98 GLY A CA 1
ATOM 747 C C . GLY A 1 98 ? 5.176 -4.621 6.617 1.00 94.00 98 GLY A C 1
ATOM 748 O O . GLY A 1 98 ? 5.071 -4.255 7.788 1.00 94.00 98 GLY A O 1
ATOM 749 N N . TYR A 1 99 ? 4.974 -3.792 5.592 1.00 95.31 99 TYR A N 1
ATOM 750 C CA . TYR A 1 99 ? 4.538 -2.408 5.757 1.00 95.31 99 TYR A CA 1
ATOM 751 C C . TYR A 1 99 ? 3.141 -2.311 6.392 1.00 95.31 99 TYR A C 1
ATOM 753 O O . TYR A 1 99 ? 2.969 -1.617 7.394 1.00 95.31 99 TYR A O 1
ATOM 761 N N . ALA A 1 100 ? 2.157 -3.040 5.854 1.00 93.75 100 ALA A N 1
ATOM 762 C CA . ALA A 1 100 ? 0.778 -2.997 6.338 1.00 93.75 100 ALA A CA 1
ATOM 763 C C . ALA A 1 100 ? 0.650 -3.447 7.801 1.00 93.75 100 ALA A C 1
ATOM 765 O O . ALA A 1 100 ? -0.109 -2.845 8.559 1.00 93.75 100 ALA A O 1
ATOM 766 N N . ALA A 1 101 ? 1.409 -4.471 8.207 1.00 91.81 101 ALA A N 1
ATOM 767 C CA . ALA A 1 101 ? 1.435 -4.943 9.589 1.00 91.81 101 ALA A CA 1
ATOM 768 C C . ALA A 1 101 ? 1.940 -3.857 10.552 1.00 91.81 101 ALA A C 1
ATOM 770 O O . ALA A 1 101 ? 1.255 -3.530 11.520 1.00 91.81 101 ALA A O 1
ATOM 771 N N . LYS A 1 102 ? 3.093 -3.245 10.241 1.00 93.12 102 LYS A N 1
ATOM 772 C CA . LYS A 1 102 ? 3.708 -2.202 11.079 1.00 93.12 102 LYS A CA 1
ATOM 773 C C . LYS A 1 102 ? 2.817 -0.971 11.236 1.00 93.12 102 LYS A C 1
ATOM 775 O O . LYS A 1 102 ? 2.675 -0.444 12.336 1.00 93.12 102 LYS A O 1
ATOM 780 N N . GLU A 1 103 ? 2.213 -0.504 10.146 1.00 94.00 103 GLU A N 1
ATOM 781 C CA . GLU A 1 103 ? 1.312 0.651 10.196 1.00 94.00 103 GLU A CA 1
ATOM 782 C C . GLU A 1 103 ? 0.028 0.328 10.971 1.00 94.00 103 GLU A C 1
ATOM 784 O O . GLU A 1 103 ? -0.405 1.143 11.784 1.00 94.00 103 GLU A O 1
ATOM 789 N N . TRP A 1 104 ? -0.557 -0.863 10.789 1.00 92.75 104 TRP A N 1
ATOM 790 C CA . TRP A 1 104 ? -1.734 -1.274 11.561 1.00 92.75 104 TRP A CA 1
ATOM 791 C C . TRP A 1 104 ? -1.449 -1.290 13.067 1.00 92.75 104 TRP A C 1
ATOM 793 O O . TRP A 1 104 ? -2.190 -0.689 13.843 1.00 92.75 104 TRP A O 1
ATOM 803 N N . GLU A 1 105 ? -0.354 -1.929 13.480 1.00 89.75 105 GLU A N 1
ATOM 804 C CA . GLU A 1 105 ? 0.075 -1.969 14.882 1.00 89.75 105 GLU A CA 1
ATOM 805 C C . GLU A 1 105 ? 0.327 -0.566 15.440 1.00 89.75 105 GLU A C 1
ATOM 807 O O . GLU A 1 105 ? -0.131 -0.257 16.539 1.00 89.75 105 GLU A O 1
ATOM 812 N N . SER A 1 106 ? 0.970 0.311 14.662 1.00 90.06 106 SER A N 1
ATOM 813 C CA . SER A 1 106 ? 1.176 1.711 15.044 1.00 90.06 106 SER A CA 1
ATOM 814 C C . SER A 1 106 ? -0.146 2.440 15.306 1.00 90.06 106 SER A C 1
ATOM 816 O O . SER A 1 106 ? -0.257 3.144 16.307 1.00 90.06 106 SER A O 1
ATOM 818 N N . ARG A 1 107 ? -1.164 2.263 14.451 1.00 87.00 107 ARG A N 1
ATOM 819 C CA . ARG A 1 107 ? -2.476 2.920 14.627 1.00 87.00 107 ARG A CA 1
ATOM 820 C C . ARG A 1 107 ? -3.210 2.369 15.833 1.00 87.00 107 ARG A C 1
ATOM 822 O O . ARG A 1 107 ? -3.762 3.135 16.612 1.00 87.00 107 ARG A O 1
ATOM 829 N N . MET A 1 108 ? -3.183 1.055 16.015 1.00 83.50 108 MET A N 1
ATOM 830 C CA . MET A 1 108 ? -3.874 0.428 17.134 1.00 83.50 108 MET A CA 1
ATOM 831 C C . MET A 1 108 ? -3.210 0.717 18.479 1.00 83.50 108 MET A C 1
ATOM 833 O O . MET A 1 108 ? -3.916 0.911 19.465 1.00 83.50 108 MET A O 1
ATOM 837 N N . GLY A 1 109 ? -1.880 0.836 18.514 1.00 78.06 109 GLY A N 1
ATOM 838 C CA . GLY A 1 109 ? -1.149 1.302 19.692 1.00 78.06 109 GLY A CA 1
ATOM 839 C C . GLY A 1 109 ? -1.539 2.722 20.116 1.00 78.06 109 GLY A C 1
ATOM 840 O O . GLY A 1 109 ? -1.577 3.001 21.307 1.00 78.06 109 GLY A O 1
ATOM 841 N N . MET A 1 110 ? -1.899 3.593 19.165 1.00 68.75 110 MET A N 1
ATOM 842 C CA . MET A 1 110 ? -2.424 4.935 19.456 1.00 68.75 110 MET A CA 1
ATOM 843 C C . MET A 1 110 ? -3.891 4.945 19.908 1.00 68.75 110 MET A C 1
ATOM 845 O O . MET A 1 110 ? -4.313 5.911 20.525 1.00 68.75 110 MET A O 1
ATOM 849 N N . VAL A 1 111 ? -4.677 3.914 19.579 1.00 60.38 111 VAL A N 1
ATOM 850 C CA . VAL A 1 111 ? -6.090 3.791 19.996 1.00 60.38 111 VAL A CA 1
ATOM 851 C C . VAL A 1 111 ? -6.217 3.148 21.383 1.00 60.38 111 VAL A C 1
ATOM 853 O O . VAL A 1 111 ? -7.223 3.340 22.059 1.00 60.38 111 VAL A O 1
ATOM 856 N N . ALA A 1 112 ? -5.217 2.367 21.803 1.00 54.34 112 ALA A N 1
ATOM 857 C CA . ALA A 1 112 ? -5.183 1.703 23.105 1.00 54.34 112 ALA A CA 1
ATOM 858 C C . ALA A 1 112 ? -4.606 2.567 24.248 1.00 54.34 112 ALA A C 1
ATOM 860 O O . ALA A 1 112 ? -4.710 2.156 25.404 1.00 54.34 112 ALA A O 1
ATOM 861 N N . ALA A 1 113 ? -3.989 3.711 23.929 1.00 47.78 113 ALA A N 1
ATOM 862 C CA . ALA A 1 113 ? -3.439 4.687 24.877 1.00 47.78 113 ALA A CA 1
ATOM 863 C C . ALA A 1 113 ? -4.408 5.858 25.084 1.00 47.78 113 ALA A C 1
ATOM 865 O O . ALA A 1 113 ? -4.475 6.356 26.230 1.00 47.78 113 ALA A O 1
#

pLDDT: mean 81.57, std 12.7, range [36.09, 95.31]

Radius of gyration: 17.26 Å; chains: 1; bounding box: 42×42×53 Å

Foldseek 3Di:
DDPPPPPPPVVVVLVVLVVVLVCLVVVCDPPPDDPVRCVVCVVVSLVVNLVSLLVSLLSVLVVCCVVPVPDDLVRQLVVSLVPDDPPRDPVSSVVSSVSNSVSNCVSSVVVVD